Protein AF-A0AAW4EQB6-F1 (afdb_monomer_lite)

pLDDT: mean 88.32, std 11.68, range [41.69, 98.0]

Sequence (117 aa):
MASRPNPVQLFARVQADDLDGALQNGLMDYIAADADARLLPDHPELPQRLLQAQHDLRTAWAARERYRARAVRLARREAERDARRTPAPAPDVKPALPAAAAAILARAKARAAGKEQ

Secondary structure (DSSP, 8-state):
-PPPP-HHHHHHHHHTT-HHHHHHTTTTT----GGGGGT-TT-TTHHHHHHHHHHHHHHHHHHHHHHHHHHHHHHHHHHHHHHHHSPPPPP---PPPPHHHHHHHHHHHHHHHTT--

Foldseek 3Di:
DDDAQDLVVLQVCVVVVNVVVSVVSPLLVHDDDCCSLVPDVVCSCSSVSSVVSNVVVVVVVVVVVVVVVVVVVVVVVVVVVVVVVDPDDDPPPPPDDPVVVVVVVVVVVVVVVVVPD

Radius of gyration: 36.88 Å; chains: 1; bounding box: 55×24×112 Å

Structure (mmCIF, N/CA/C/O backbone):
data_AF-A0AAW4EQB6-F1
#
_entry.id   AF-A0AAW4EQB6-F1
#
loop_
_atom_site.group_PDB
_atom_site.id
_atom_site.type_symbol
_atom_site.label_atom_id
_atom_site.label_alt_id
_atom_site.label_comp_id
_atom_site.label_asym_id
_atom_site.label_entity_id
_atom_site.label_seq_id
_atom_site.pdbx_PDB_ins_code
_atom_site.Cartn_x
_atom_site.Cartn_y
_atom_site.Cartn_z
_atom_site.occupancy
_atom_site.B_iso_or_equiv
_atom_site.auth_seq_id
_atom_site.auth_comp_id
_atom_site.auth_asym_id
_atom_site.auth_atom_id
_atom_site.pdbx_PDB_model_num
ATOM 1 N N . MET A 1 1 ? 27.972 3.714 1.186 1.00 41.69 1 MET A N 1
ATOM 2 C CA . MET A 1 1 ? 27.197 4.523 0.223 1.00 41.69 1 MET A CA 1
ATOM 3 C C . MET A 1 1 ? 26.213 3.579 -0.439 1.00 41.69 1 MET A C 1
ATOM 5 O O . MET A 1 1 ? 26.669 2.603 -1.020 1.00 41.69 1 MET A O 1
ATOM 9 N N . ALA A 1 2 ? 24.906 3.757 -0.236 1.00 56.84 2 ALA A N 1
ATOM 10 C CA . ALA A 1 2 ? 23.920 2.880 -0.866 1.00 56.84 2 ALA A CA 1
ATOM 11 C C . ALA A 1 2 ? 23.999 3.081 -2.385 1.00 56.84 2 ALA A C 1
ATOM 13 O O . ALA A 1 2 ? 23.941 4.216 -2.859 1.00 56.84 2 ALA A O 1
ATOM 14 N N . SER A 1 3 ? 24.225 1.998 -3.126 1.00 77.88 3 SER A N 1
ATOM 15 C CA . SER A 1 3 ? 24.261 2.051 -4.586 1.00 77.88 3 SER A CA 1
ATOM 16 C C . SER A 1 3 ? 22.876 2.434 -5.106 1.00 77.88 3 SER A C 1
ATOM 18 O O . SER A 1 3 ? 21.872 1.962 -4.572 1.00 77.88 3 SER A O 1
ATOM 20 N N . ARG A 1 4 ? 22.813 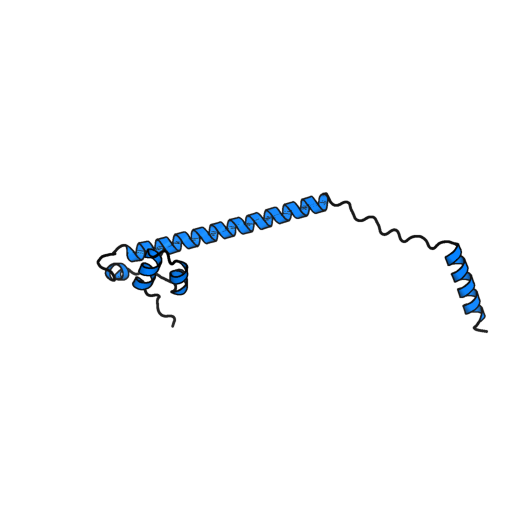3.291 -6.131 1.00 85.44 4 ARG A N 1
ATOM 21 C CA . ARG A 1 4 ? 21.547 3.667 -6.775 1.00 85.44 4 ARG A CA 1
ATOM 22 C C . ARG A 1 4 ? 20.848 2.394 -7.288 1.00 85.44 4 ARG A C 1
ATOM 24 O O . ARG A 1 4 ? 21.526 1.554 -7.886 1.00 85.44 4 ARG A O 1
ATOM 31 N N . PRO A 1 5 ? 19.529 2.238 -7.085 1.00 92.00 5 PRO A N 1
ATOM 32 C CA . PRO A 1 5 ? 18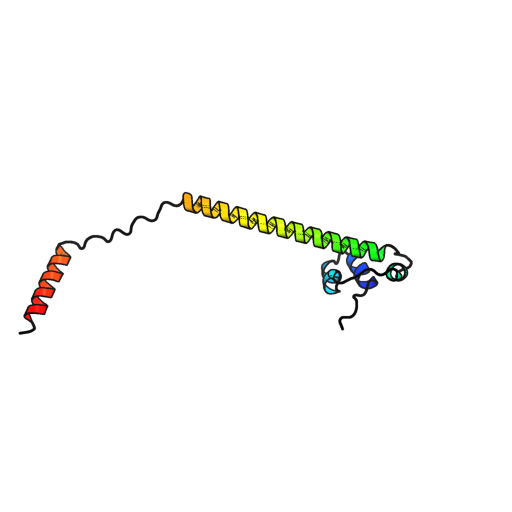.805 1.066 -7.567 1.00 92.00 5 PRO A CA 1
ATOM 33 C C . PRO A 1 5 ? 18.856 0.975 -9.100 1.00 92.00 5 PRO A C 1
ATOM 35 O O . PRO A 1 5 ? 18.819 1.995 -9.792 1.00 92.00 5 PRO A O 1
ATOM 38 N N . ASN A 1 6 ? 18.966 -0.246 -9.634 1.00 93.94 6 ASN A N 1
ATOM 39 C CA . ASN A 1 6 ? 19.120 -0.482 -11.071 1.00 93.94 6 ASN A CA 1
ATOM 40 C C . ASN A 1 6 ? 17.780 -0.258 -11.813 1.00 93.94 6 ASN A C 1
ATOM 42 O O . ASN A 1 6 ? 16.855 -1.054 -11.621 1.00 93.94 6 ASN A O 1
ATOM 46 N N . PRO A 1 7 ? 17.666 0.751 -12.702 1.00 94.44 7 PRO A N 1
ATOM 47 C CA . PRO A 1 7 ? 16.403 1.098 -13.360 1.00 94.44 7 PRO A CA 1
ATOM 48 C C . PRO A 1 7 ? 15.864 -0.024 -14.254 1.00 94.44 7 PRO A C 1
ATOM 50 O O . PRO A 1 7 ? 14.661 -0.271 -14.278 1.00 94.44 7 PRO A O 1
ATOM 53 N N . VAL A 1 8 ? 16.747 -0.741 -14.958 1.00 95.00 8 VAL A N 1
ATOM 54 C CA . VAL A 1 8 ? 16.362 -1.827 -15.875 1.00 95.00 8 VAL A CA 1
ATOM 55 C C . VAL A 1 8 ? 15.783 -3.006 -15.097 1.00 95.00 8 VAL A C 1
ATOM 57 O O . VAL A 1 8 ? 14.761 -3.571 -15.481 1.00 95.00 8 VAL A O 1
ATOM 60 N N . GLN A 1 9 ? 16.396 -3.343 -13.960 1.00 95.62 9 GLN A N 1
ATOM 61 C CA . GLN A 1 9 ? 15.907 -4.413 -13.094 1.00 95.62 9 GLN A CA 1
ATOM 62 C C . GLN A 1 9 ? 14.560 -4.056 -12.458 1.00 95.62 9 GLN A C 1
ATOM 64 O O . GLN A 1 9 ? 13.662 -4.896 -12.409 1.00 95.62 9 GLN A O 1
ATOM 69 N N . LEU A 1 10 ? 14.408 -2.816 -11.982 1.00 96.31 10 LEU A N 1
ATOM 70 C CA . LEU A 1 10 ? 13.137 -2.333 -11.446 1.00 96.31 10 LEU A CA 1
ATOM 71 C C . LEU A 1 10 ? 12.033 -2.393 -12.502 1.00 96.31 10 LEU A C 1
ATOM 73 O O . LEU A 1 10 ? 10.940 -2.874 -12.217 1.00 96.31 10 LEU A O 1
ATOM 77 N N . PHE A 1 11 ? 12.331 -1.950 -13.723 1.00 96.38 11 PHE A N 1
ATOM 78 C CA . PHE A 1 11 ? 11.372 -1.942 -14.820 1.00 96.38 11 PHE A CA 1
ATOM 79 C C . PHE A 1 11 ? 10.906 -3.348 -15.182 1.00 96.38 11 PHE A C 1
ATOM 81 O O . PHE A 1 11 ? 9.705 -3.578 -15.278 1.00 96.38 11 PHE A O 1
ATOM 88 N N . ALA A 1 12 ? 11.829 -4.308 -15.290 1.00 96.12 12 ALA A N 1
ATOM 89 C CA . ALA A 1 12 ? 11.485 -5.702 -15.558 1.00 96.12 12 ALA A CA 1
ATOM 90 C C . ALA A 1 12 ? 10.529 -6.284 -14.500 1.00 96.12 12 ALA A C 1
ATOM 92 O O . ALA A 1 12 ? 9.582 -6.985 -14.848 1.00 96.12 12 ALA A O 1
ATOM 93 N N . ARG A 1 13 ? 10.735 -5.957 -13.217 1.00 96.88 13 ARG A N 1
ATOM 94 C CA . ARG A 1 13 ? 9.853 -6.407 -12.128 1.00 96.88 13 ARG A CA 1
ATOM 95 C C . ARG A 1 13 ? 8.480 -5.744 -12.169 1.00 96.88 13 ARG A C 1
ATOM 97 O O . ARG A 1 13 ? 7.481 -6.438 -12.052 1.00 96.88 13 ARG A O 1
ATOM 104 N N . VAL A 1 14 ? 8.423 -4.430 -12.396 1.00 95.81 14 VAL A N 1
ATOM 105 C CA . VAL A 1 14 ? 7.151 -3.701 -12.547 1.00 95.81 14 VAL A CA 1
ATOM 106 C C . VAL A 1 14 ? 6.357 -4.225 -13.749 1.00 95.81 14 VAL A C 1
ATOM 108 O O . VAL A 1 14 ? 5.151 -4.411 -13.646 1.00 95.81 14 VAL A O 1
ATOM 111 N N . GLN A 1 15 ? 7.024 -4.528 -14.864 1.00 95.12 15 GLN A N 1
ATOM 112 C CA . GLN A 1 15 ? 6.388 -5.124 -16.044 1.00 95.12 15 GLN A CA 1
ATOM 113 C C . GLN A 1 15 ? 5.877 -6.549 -15.786 1.00 95.12 15 GLN A C 1
ATOM 115 O O . GLN A 1 15 ? 4.879 -6.954 -16.376 1.00 95.12 15 GLN A O 1
ATOM 120 N N . ALA A 1 16 ? 6.537 -7.298 -14.902 1.00 96.50 16 ALA A N 1
ATOM 121 C CA . ALA A 1 16 ? 6.109 -8.623 -14.462 1.00 96.50 16 ALA A CA 1
ATOM 122 C C . ALA A 1 16 ? 5.045 -8.593 -13.343 1.00 96.50 16 ALA A C 1
ATOM 124 O O . ALA A 1 16 ? 4.724 -9.648 -12.802 1.00 96.50 16 ALA A O 1
ATOM 125 N N . ASP A 1 17 ? 4.529 -7.411 -12.979 1.00 95.00 17 ASP A N 1
ATOM 126 C CA . ASP A 1 17 ? 3.614 -7.186 -11.845 1.00 95.00 17 ASP A CA 1
ATOM 127 C C . ASP A 1 17 ? 4.194 -7.608 -10.470 1.00 95.00 17 ASP A C 1
ATOM 129 O O . ASP A 1 17 ? 3.486 -7.757 -9.477 1.00 95.00 17 ASP A O 1
ATOM 133 N N . ASP A 1 18 ? 5.522 -7.752 -10.377 1.00 96.94 18 ASP A N 1
ATOM 134 C CA . ASP A 1 18 ? 6.261 -8.053 -9.144 1.00 96.94 18 ASP A CA 1
ATOM 135 C C . ASP A 1 18 ? 6.618 -6.754 -8.399 1.00 96.94 18 ASP A C 1
ATOM 137 O O . ASP A 1 18 ? 7.776 -6.319 -8.331 1.00 96.94 18 ASP A O 1
ATOM 141 N N . LEU A 1 19 ? 5.596 -6.094 -7.846 1.00 95.00 19 LEU A N 1
ATOM 142 C CA . LEU A 1 19 ? 5.779 -4.854 -7.084 1.00 95.00 19 LEU A CA 1
ATOM 143 C C . LEU A 1 19 ? 6.548 -5.078 -5.778 1.00 95.00 19 LEU A C 1
ATOM 145 O O . LEU A 1 19 ? 7.330 -4.213 -5.380 1.00 95.00 19 LEU A O 1
ATOM 149 N N . ASP A 1 20 ? 6.375 -6.229 -5.130 1.00 96.12 20 ASP A N 1
ATOM 150 C CA . ASP A 1 20 ? 7.080 -6.557 -3.889 1.00 96.12 20 ASP A CA 1
ATOM 151 C C . ASP A 1 20 ? 8.582 -6.717 -4.136 1.00 96.12 20 ASP A C 1
ATOM 153 O O . ASP A 1 20 ? 9.405 -6.135 -3.421 1.00 96.12 20 ASP A O 1
ATOM 157 N N . GLY A 1 21 ? 8.965 -7.431 -5.194 1.00 96.19 21 GLY A N 1
ATOM 158 C CA . GLY A 1 21 ? 10.353 -7.514 -5.614 1.00 96.19 21 GLY A CA 1
ATOM 159 C C . GLY A 1 21 ? 10.905 -6.160 -6.054 1.00 96.19 21 GLY A C 1
ATOM 160 O O . GLY A 1 21 ? 12.050 -5.836 -5.734 1.00 96.19 21 GLY A O 1
ATOM 161 N N . ALA A 1 22 ? 10.122 -5.328 -6.747 1.00 96.44 22 ALA A N 1
ATOM 162 C CA . ALA A 1 22 ? 10.555 -3.979 -7.112 1.00 96.44 22 ALA A CA 1
ATOM 163 C C . ALA A 1 22 ? 10.816 -3.110 -5.865 1.00 96.44 22 ALA A C 1
ATOM 165 O O . ALA A 1 22 ? 11.845 -2.435 -5.786 1.00 96.44 22 ALA A O 1
ATOM 166 N N . LEU A 1 23 ? 9.945 -3.178 -4.854 1.00 96.12 23 LEU A N 1
ATOM 167 C CA . LEU A 1 23 ? 10.128 -2.500 -3.567 1.00 96.12 23 LEU A CA 1
ATOM 168 C C . LEU A 1 23 ? 11.404 -2.962 -2.853 1.00 96.12 23 LEU A C 1
ATOM 170 O O . LEU A 1 23 ? 12.177 -2.119 -2.402 1.00 96.12 23 LEU A O 1
ATOM 174 N N . GLN A 1 24 ? 11.671 -4.272 -2.815 1.00 95.56 24 GLN A N 1
ATOM 175 C CA . GLN A 1 24 ? 12.906 -4.824 -2.238 1.00 95.56 24 GLN A CA 1
ATOM 176 C C . GLN A 1 24 ? 14.173 -4.334 -2.953 1.00 95.56 24 GLN A C 1
ATOM 178 O O . GLN A 1 24 ? 15.225 -4.216 -2.331 1.00 95.56 24 GLN A O 1
ATOM 183 N N . ASN A 1 25 ? 14.077 -4.028 -4.249 1.00 94.75 25 ASN A N 1
ATOM 184 C CA . ASN A 1 25 ? 15.184 -3.502 -5.050 1.00 94.75 25 ASN A CA 1
ATOM 185 C C . ASN A 1 25 ? 15.251 -1.963 -5.044 1.00 94.75 25 ASN A C 1
ATOM 187 O O . ASN A 1 25 ? 16.002 -1.386 -5.827 1.00 94.75 25 ASN A O 1
ATOM 191 N N . GLY A 1 26 ? 14.494 -1.293 -4.170 1.00 95.75 26 GLY A N 1
ATOM 192 C CA . GLY A 1 26 ? 14.576 0.154 -3.977 1.00 95.75 26 GLY A CA 1
ATOM 193 C C . GLY A 1 26 ? 13.702 0.974 -4.926 1.00 95.75 26 GLY A C 1
ATOM 194 O O . GLY A 1 26 ? 14.054 2.109 -5.239 1.00 95.75 26 GLY A O 1
ATOM 195 N N . LEU A 1 27 ? 12.554 0.450 -5.382 1.00 96.12 27 LEU A N 1
ATOM 196 C CA . LEU A 1 27 ? 11.626 1.197 -6.250 1.00 96.12 27 LEU A CA 1
ATOM 197 C C . LEU A 1 27 ? 11.246 2.574 -5.681 1.00 96.12 27 LEU A C 1
ATOM 199 O O . LEU A 1 27 ? 11.112 3.523 -6.449 1.00 96.12 27 LEU A O 1
ATOM 203 N N . MET A 1 28 ? 11.080 2.700 -4.359 1.00 96.38 28 MET A N 1
ATOM 204 C CA . MET A 1 28 ? 10.744 3.983 -3.720 1.00 96.38 28 MET A CA 1
ATOM 205 C C . MET A 1 28 ? 11.900 4.982 -3.684 1.00 96.38 28 MET A C 1
ATOM 207 O O . MET A 1 28 ? 11.642 6.184 -3.638 1.00 96.38 28 MET A O 1
ATOM 211 N N . ASP A 1 29 ? 13.137 4.490 -3.727 1.00 95.25 29 ASP A N 1
ATOM 212 C CA . ASP A 1 29 ? 14.361 5.296 -3.682 1.00 95.25 29 ASP A CA 1
ATOM 213 C C . ASP A 1 29 ? 14.881 5.630 -5.088 1.00 95.25 29 ASP A 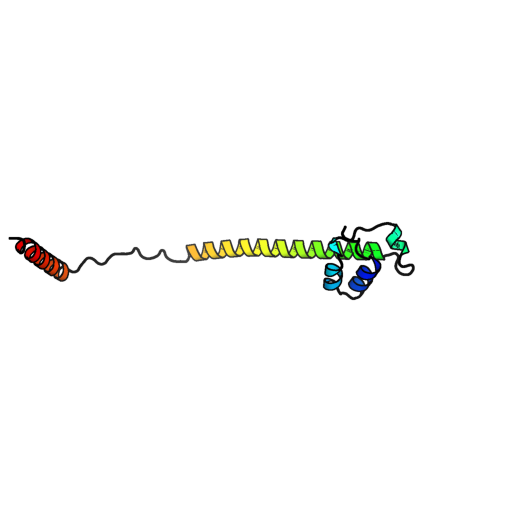C 1
ATOM 215 O O . ASP A 1 29 ? 15.846 6.381 -5.251 1.00 95.25 29 ASP A O 1
ATOM 219 N N . TYR A 1 30 ? 14.255 5.072 -6.128 1.00 94.88 30 TYR A N 1
ATOM 220 C CA . TYR A 1 30 ? 14.585 5.383 -7.508 1.00 94.88 30 TYR A CA 1
ATOM 221 C C . TYR A 1 30 ? 14.267 6.850 -7.824 1.00 94.88 30 TYR A C 1
ATOM 223 O O . TYR A 1 30 ? 13.133 7.312 -7.697 1.00 94.88 30 TYR A O 1
ATOM 231 N N . ILE A 1 31 ? 15.285 7.566 -8.294 1.00 93.62 31 ILE A N 1
ATOM 232 C CA . ILE A 1 31 ? 15.182 8.925 -8.824 1.00 93.62 31 ILE A CA 1
ATOM 233 C C . ILE A 1 31 ? 15.434 8.831 -10.323 1.00 93.62 31 ILE A C 1
ATOM 235 O O . ILE A 1 31 ? 16.454 8.269 -10.725 1.00 93.62 31 ILE A O 1
ATOM 239 N N . ALA A 1 32 ? 14.522 9.360 -11.136 1.00 92.19 32 ALA A N 1
ATOM 240 C CA . ALA A 1 32 ? 14.671 9.363 -12.586 1.00 92.19 32 ALA A CA 1
ATOM 241 C C . ALA A 1 32 ? 15.824 10.276 -13.025 1.00 92.19 32 ALA A C 1
ATOM 243 O O . ALA A 1 32 ? 15.980 11.384 -12.513 1.00 92.19 32 ALA A O 1
ATOM 244 N N . ALA A 1 33 ? 16.618 9.807 -13.985 1.00 91.00 33 ALA A N 1
ATOM 245 C CA . ALA A 1 33 ? 17.619 10.607 -14.679 1.00 91.00 33 ALA A CA 1
ATOM 246 C C . ALA A 1 33 ? 17.368 10.557 -16.190 1.00 91.00 33 ALA A C 1
ATOM 248 O O . ALA A 1 33 ? 16.982 9.516 -16.715 1.00 91.00 33 ALA A O 1
ATOM 249 N N . ASP A 1 34 ? 17.667 11.638 -16.914 1.00 87.19 34 ASP A N 1
ATOM 250 C CA . ASP A 1 34 ? 17.442 11.713 -18.370 1.00 87.19 34 ASP A CA 1
ATOM 251 C C . ASP A 1 34 ? 18.206 10.637 -19.158 1.00 87.19 34 ASP A C 1
ATOM 253 O O . ASP A 1 34 ? 17.797 10.220 -20.241 1.00 87.19 34 ASP A O 1
ATOM 257 N N . ALA A 1 35 ? 19.330 10.161 -18.614 1.00 89.38 35 ALA A N 1
ATOM 258 C CA . ALA A 1 35 ? 20.094 9.066 -19.201 1.00 89.38 35 ALA A CA 1
ATOM 259 C C . ALA A 1 35 ? 19.357 7.717 -19.141 1.00 89.38 35 ALA A C 1
ATOM 261 O O . ALA A 1 35 ? 19.650 6.843 -19.955 1.00 89.38 35 ALA A O 1
ATOM 262 N N . ASP A 1 36 ? 18.393 7.551 -18.231 1.00 90.06 36 ASP A N 1
ATOM 263 C CA . ASP A 1 36 ? 17.702 6.280 -18.016 1.00 90.06 36 ASP A CA 1
ATOM 264 C C . ASP A 1 36 ? 16.822 5.896 -19.214 1.00 90.06 36 ASP A C 1
ATOM 266 O O . ASP A 1 36 ? 16.721 4.718 -19.545 1.00 90.06 36 ASP A O 1
ATOM 270 N N . ALA A 1 37 ? 16.262 6.881 -19.927 1.00 89.19 37 ALA A N 1
ATOM 271 C CA . ALA A 1 37 ? 15.493 6.654 -21.155 1.00 89.19 37 ALA A CA 1
ATOM 272 C C . ALA A 1 37 ? 16.337 6.043 -22.291 1.00 89.19 37 ALA A C 1
ATOM 274 O O . ALA A 1 37 ? 15.793 5.495 -23.243 1.00 89.19 37 ALA A O 1
ATOM 275 N N . ARG A 1 38 ? 17.672 6.133 -22.199 1.00 91.25 38 ARG A N 1
ATOM 276 C CA . ARG A 1 38 ? 18.613 5.549 -23.168 1.00 91.25 38 ARG A CA 1
ATOM 277 C C . ARG A 1 38 ? 19.153 4.184 -22.741 1.00 91.25 38 ARG A C 1
ATOM 279 O O . ARG A 1 38 ? 19.877 3.568 -23.516 1.00 91.25 38 ARG A O 1
ATOM 286 N N . LEU A 1 39 ? 18.837 3.717 -21.530 1.00 90.81 39 LEU A N 1
ATOM 287 C CA . LEU A 1 39 ? 19.320 2.424 -21.031 1.00 90.81 39 LEU A CA 1
ATOM 288 C C . LEU A 1 39 ? 18.686 1.246 -21.767 1.00 90.81 39 LEU A C 1
ATOM 290 O O . LEU A 1 39 ? 19.328 0.209 -21.918 1.00 90.81 39 LEU A O 1
ATOM 294 N N . LEU A 1 40 ? 17.438 1.407 -22.209 1.00 90.88 40 LEU A N 1
ATOM 295 C CA . LEU A 1 40 ? 16.690 0.373 -22.905 1.00 90.88 40 LEU A CA 1
ATOM 296 C C . LEU A 1 40 ? 16.089 0.977 -24.186 1.00 90.88 40 LEU A C 1
ATOM 298 O O . LEU A 1 40 ? 15.069 1.659 -24.104 1.00 90.88 40 LEU A O 1
ATOM 302 N N . PRO A 1 41 ? 16.725 0.778 -25.359 1.00 88.06 41 PRO A N 1
ATOM 303 C CA . PRO A 1 41 ? 16.299 1.407 -26.614 1.00 88.06 41 PRO A CA 1
ATOM 304 C C . PRO A 1 41 ? 14.857 1.081 -27.014 1.00 88.06 41 PRO A C 1
ATOM 306 O O . PRO A 1 41 ? 14.165 1.941 -27.550 1.00 88.06 41 PRO A O 1
ATOM 309 N N . ASP A 1 42 ? 14.400 -0.133 -26.703 1.00 93.19 42 ASP A N 1
ATOM 310 C CA . ASP A 1 42 ? 13.040 -0.592 -27.006 1.00 93.19 42 ASP A CA 1
ATOM 311 C C . ASP A 1 42 ? 11.985 -0.029 -26.035 1.00 93.19 42 ASP A C 1
ATOM 313 O O . ASP A 1 42 ? 10.790 -0.143 -26.297 1.00 93.19 42 ASP A O 1
ATOM 317 N N . HIS A 1 43 ? 12.415 0.589 -24.925 1.00 91.81 43 HIS A N 1
ATOM 318 C CA . HIS A 1 43 ? 11.543 1.069 -23.849 1.00 91.81 43 HIS A CA 1
ATOM 319 C C . HIS A 1 43 ? 11.953 2.460 -23.330 1.00 91.81 43 HIS A C 1
ATOM 321 O O . HIS A 1 43 ? 12.387 2.601 -22.177 1.00 91.81 43 HIS A O 1
ATOM 327 N N . PRO A 1 44 ? 11.794 3.523 -24.138 1.00 92.12 44 PRO A N 1
ATOM 328 C CA . PRO A 1 44 ? 12.050 4.894 -23.692 1.00 92.12 44 PRO A CA 1
ATOM 329 C C . PRO A 1 44 ? 11.106 5.344 -22.561 1.00 92.12 44 PRO A C 1
ATOM 331 O O . PRO A 1 44 ? 11.409 6.293 -21.838 1.00 92.12 44 PRO A O 1
ATOM 334 N N . GLU A 1 45 ? 9.969 4.667 -22.373 1.00 93.81 45 GLU A N 1
ATOM 335 C CA . GLU A 1 45 ? 8.995 4.919 -21.310 1.00 93.81 45 GLU A CA 1
ATOM 336 C C . GLU A 1 45 ? 9.423 4.405 -19.927 1.00 93.81 45 GLU A C 1
ATOM 338 O O . GLU A 1 45 ? 8.726 4.669 -18.944 1.00 93.81 45 GLU A O 1
ATOM 343 N N . LEU A 1 46 ? 10.548 3.689 -19.831 1.00 94.50 46 LEU A N 1
ATOM 344 C CA . LEU A 1 46 ? 11.069 3.095 -18.597 1.00 94.50 46 LEU A CA 1
ATOM 345 C C . LEU A 1 46 ? 11.011 4.036 -17.378 1.00 94.50 46 LEU A C 1
ATOM 347 O O . LEU A 1 46 ? 10.369 3.668 -16.388 1.00 94.50 46 LEU A O 1
ATOM 351 N N . PRO A 1 47 ? 11.617 5.244 -17.403 1.00 94.94 47 PRO A N 1
ATOM 352 C CA . PRO A 1 47 ? 11.593 6.134 -16.242 1.00 94.94 47 PRO A CA 1
ATOM 353 C C . PRO A 1 47 ? 10.167 6.564 -15.880 1.00 94.94 47 PRO A C 1
ATOM 355 O O . PRO A 1 47 ? 9.811 6.588 -14.703 1.00 94.94 47 PRO A O 1
ATOM 358 N N . GLN A 1 48 ? 9.318 6.831 -16.878 1.00 95.19 48 GLN A N 1
ATOM 359 C CA . GLN A 1 48 ? 7.933 7.244 -16.652 1.00 95.19 48 GLN A CA 1
ATOM 360 C C . GLN A 1 48 ? 7.099 6.128 -16.014 1.00 95.19 48 GLN A C 1
ATOM 362 O O . GLN A 1 48 ? 6.298 6.386 -15.116 1.00 95.19 48 GLN A O 1
ATOM 367 N N . ARG A 1 49 ? 7.304 4.877 -16.436 1.00 95.50 49 ARG A N 1
ATOM 368 C CA . ARG A 1 49 ? 6.629 3.705 -15.864 1.00 95.50 49 ARG A CA 1
ATOM 369 C C . ARG A 1 49 ? 7.003 3.489 -14.401 1.00 95.50 49 ARG A C 1
ATOM 371 O O . ARG A 1 49 ? 6.120 3.241 -13.584 1.00 95.50 49 ARG A O 1
ATOM 378 N N . LEU A 1 50 ? 8.279 3.651 -14.054 1.00 96.31 50 LEU A N 1
ATOM 379 C CA . LEU A 1 50 ? 8.734 3.556 -12.665 1.00 96.31 50 LEU A CA 1
ATOM 380 C C . LEU A 1 50 ? 8.155 4.675 -11.790 1.00 96.31 50 LEU A C 1
ATOM 382 O O . LEU A 1 50 ? 7.697 4.409 -10.678 1.00 96.31 50 LEU A O 1
ATOM 386 N N . LEU A 1 51 ? 8.118 5.912 -12.294 1.00 96.81 51 LEU A N 1
ATOM 387 C CA . LEU A 1 51 ? 7.507 7.037 -11.581 1.00 96.81 51 LEU A CA 1
ATOM 388 C C . LEU A 1 51 ? 6.000 6.841 -11.371 1.00 96.81 51 LEU A C 1
ATOM 390 O O . LEU A 1 51 ? 5.492 7.134 -10.287 1.00 96.81 51 LEU A O 1
ATOM 394 N N . GLN A 1 52 ? 5.294 6.302 -12.368 1.00 97.00 52 GLN A N 1
ATOM 395 C CA . GLN A 1 52 ? 3.876 5.969 -12.236 1.00 97.00 52 GLN A CA 1
ATOM 396 C C . GLN A 1 52 ? 3.655 4.906 -11.153 1.00 97.00 52 GLN A C 1
ATOM 398 O O . GLN A 1 52 ? 2.828 5.106 -10.267 1.00 97.00 52 GLN A O 1
ATOM 403 N N . ALA A 1 53 ? 4.455 3.835 -11.146 1.00 96.75 53 ALA A N 1
ATOM 404 C CA . ALA A 1 53 ? 4.374 2.804 -10.112 1.00 96.75 53 ALA A CA 1
ATOM 405 C C . ALA A 1 53 ? 4.617 3.377 -8.700 1.00 96.75 53 ALA A C 1
ATOM 407 O O . ALA A 1 53 ? 3.897 3.040 -7.757 1.00 96.75 53 ALA A O 1
ATOM 408 N N . GLN A 1 54 ? 5.580 4.298 -8.542 1.00 97.62 54 GLN A N 1
ATOM 409 C CA . GLN A 1 54 ? 5.769 5.010 -7.271 1.00 97.62 54 GLN A CA 1
ATOM 410 C C . GLN A 1 54 ? 4.538 5.831 -6.875 1.00 97.62 54 GLN A C 1
ATOM 412 O O . GLN A 1 54 ? 4.146 5.836 -5.705 1.00 97.62 54 GLN A O 1
ATOM 417 N N . HIS A 1 55 ? 3.936 6.545 -7.827 1.00 97.69 55 HIS A N 1
ATOM 418 C CA . HIS A 1 55 ? 2.750 7.357 -7.578 1.00 97.69 55 HIS A CA 1
ATOM 419 C C . HIS A 1 55 ? 1.556 6.504 -7.130 1.00 97.69 55 HIS A C 1
ATOM 421 O O . HIS A 1 55 ? 0.904 6.830 -6.132 1.00 97.69 55 HIS A O 1
ATOM 427 N N . ASP A 1 56 ? 1.307 5.392 -7.815 1.00 97.12 56 ASP A N 1
ATOM 428 C CA . ASP A 1 56 ? 0.197 4.488 -7.520 1.00 97.12 56 ASP A CA 1
ATOM 429 C C . ASP A 1 56 ? 0.350 3.865 -6.127 1.00 97.12 56 ASP A C 1
ATOM 431 O O . ASP A 1 56 ? -0.600 3.848 -5.338 1.00 97.12 56 ASP A O 1
ATOM 435 N N . LEU A 1 57 ? 1.571 3.454 -5.764 1.00 97.06 57 LEU A N 1
ATOM 436 C CA . LEU A 1 57 ? 1.878 2.925 -4.434 1.00 97.06 57 LEU A CA 1
ATOM 437 C C . LEU A 1 57 ? 1.665 3.968 -3.331 1.00 97.06 57 LEU A C 1
ATOM 439 O O . LEU A 1 57 ? 0.990 3.684 -2.336 1.00 97.06 57 LEU A O 1
ATOM 443 N N . ARG A 1 58 ? 2.154 5.201 -3.517 1.00 97.44 58 ARG A N 1
ATOM 444 C CA . ARG A 1 58 ? 1.922 6.300 -2.561 1.00 97.44 58 ARG A CA 1
ATOM 445 C C . ARG A 1 58 ? 0.429 6.592 -2.399 1.00 97.44 58 ARG A C 1
ATOM 447 O O . ARG A 1 58 ? -0.048 6.764 -1.274 1.00 97.44 58 ARG A O 1
ATOM 454 N N . THR A 1 59 ? -0.321 6.591 -3.497 1.00 97.94 59 THR A N 1
ATOM 455 C CA . THR A 1 59 ? -1.776 6.789 -3.491 1.00 97.94 59 THR A CA 1
ATOM 456 C C . THR A 1 59 ? -2.492 5.669 -2.737 1.00 97.94 59 THR A C 1
ATOM 458 O O . THR A 1 59 ? -3.352 5.940 -1.890 1.00 97.94 59 THR A O 1
ATOM 461 N N . ALA A 1 60 ? -2.106 4.415 -2.971 1.00 97.38 60 ALA A N 1
ATOM 462 C CA . ALA A 1 60 ? -2.655 3.262 -2.269 1.00 97.38 60 ALA A CA 1
ATOM 463 C C . ALA A 1 60 ? -2.378 3.330 -0.759 1.00 97.38 60 ALA A C 1
ATOM 465 O O . ALA A 1 60 ? -3.280 3.089 0.049 1.00 97.38 60 ALA A O 1
ATOM 466 N N . TRP A 1 61 ? -1.166 3.712 -0.350 1.00 97.25 61 TRP A N 1
ATOM 467 C CA . TRP A 1 61 ? -0.830 3.890 1.065 1.00 97.25 61 TRP A CA 1
ATOM 468 C C . TRP A 1 61 ? -1.626 5.021 1.711 1.00 97.25 61 TRP A C 1
ATOM 470 O O . TRP A 1 61 ? -2.205 4.823 2.779 1.00 97.25 61 TRP A O 1
ATOM 480 N N . ALA A 1 62 ? -1.756 6.167 1.042 1.00 98.00 62 ALA A N 1
ATOM 481 C CA . ALA A 1 62 ? -2.583 7.268 1.528 1.00 98.00 62 ALA A CA 1
ATOM 482 C C . ALA A 1 62 ? -4.065 6.864 1.661 1.00 98.00 62 ALA A C 1
ATOM 484 O O . ALA A 1 62 ? -4.750 7.253 2.610 1.00 98.00 62 ALA A O 1
ATOM 485 N N . ALA A 1 63 ? -4.590 6.054 0.736 1.00 97.69 63 ALA A N 1
ATOM 486 C CA . ALA A 1 63 ? -5.935 5.494 0.843 1.00 97.69 63 ALA A CA 1
ATOM 487 C C . ALA A 1 63 ? -6.080 4.559 2.055 1.00 97.69 63 ALA A C 1
ATOM 489 O O . ALA A 1 63 ? -7.036 4.704 2.825 1.00 97.69 63 ALA A O 1
ATOM 490 N N . ARG A 1 64 ? -5.113 3.656 2.269 1.00 97.00 64 ARG A N 1
ATOM 491 C CA . ARG A 1 64 ? -5.076 2.761 3.437 1.00 97.00 64 ARG A CA 1
ATOM 492 C C . ARG A 1 64 ? -5.031 3.545 4.746 1.00 97.00 64 ARG A C 1
ATOM 494 O O . ARG A 1 64 ? -5.765 3.215 5.676 1.00 97.00 64 ARG A O 1
ATOM 501 N N . GLU A 1 65 ? -4.242 4.611 4.809 1.00 97.81 65 GLU A N 1
ATOM 502 C CA . GLU A 1 65 ? -4.136 5.432 6.013 1.00 97.81 65 GLU A CA 1
ATOM 503 C C . GLU A 1 65 ? -5.446 6.170 6.323 1.00 97.81 65 GLU A C 1
ATOM 505 O O . GLU A 1 65 ? -5.940 6.136 7.451 1.00 97.81 65 GLU A O 1
ATOM 510 N N . ARG A 1 66 ? -6.111 6.736 5.305 1.00 96.88 66 ARG A N 1
ATOM 511 C CA . ARG A 1 66 ? -7.451 7.334 5.464 1.00 96.88 66 ARG A CA 1
ATOM 512 C C . ARG A 1 66 ? -8.474 6.328 5.990 1.00 96.88 66 ARG A C 1
ATOM 514 O O . ARG A 1 66 ? -9.292 6.677 6.848 1.00 96.88 66 ARG A O 1
ATOM 521 N N . TYR A 1 67 ? -8.435 5.096 5.484 1.00 97.06 67 TYR A N 1
ATOM 522 C CA . TYR A 1 67 ? -9.299 4.017 5.953 1.00 97.06 67 TYR A CA 1
ATOM 523 C C . TYR A 1 67 ? -9.045 3.695 7.432 1.00 97.06 67 TYR A C 1
ATOM 525 O O . TYR A 1 67 ? -9.989 3.694 8.224 1.00 97.06 67 TYR A O 1
ATOM 533 N N . ARG A 1 68 ? -7.779 3.520 7.833 1.00 97.06 68 ARG A N 1
ATOM 534 C CA . ARG A 1 68 ? -7.394 3.278 9.235 1.00 97.06 68 ARG A CA 1
ATOM 535 C C . ARG A 1 68 ? -7.845 4.409 10.155 1.00 97.06 68 ARG A C 1
ATOM 537 O O . ARG A 1 68 ? -8.494 4.157 11.169 1.00 97.06 68 ARG A O 1
ATOM 544 N N . ALA A 1 69 ? -7.605 5.659 9.765 1.00 97.12 69 ALA A N 1
ATOM 545 C CA . ALA A 1 69 ? -8.045 6.821 10.530 1.00 97.12 69 ALA A CA 1
ATOM 546 C C . ALA A 1 69 ? -9.575 6.860 10.697 1.00 97.12 69 ALA A C 1
ATOM 548 O O . ALA A 1 69 ? -10.084 7.213 11.763 1.00 97.12 69 ALA A O 1
ATOM 549 N N . ARG A 1 70 ? -10.333 6.485 9.656 1.00 97.00 70 ARG A N 1
ATOM 550 C CA . ARG A 1 70 ? -11.796 6.361 9.738 1.00 97.00 70 ARG A CA 1
ATOM 551 C C . ARG A 1 70 ? -12.215 5.248 10.696 1.00 97.00 70 ARG A C 1
ATOM 553 O O . ARG A 1 70 ? -13.105 5.492 11.507 1.00 97.00 70 ARG A O 1
ATOM 560 N N . ALA A 1 71 ? -11.578 4.081 10.631 1.00 97.31 71 ALA A N 1
ATOM 561 C CA . ALA A 1 71 ? -11.870 2.954 11.513 1.00 97.31 71 ALA A CA 1
ATOM 562 C C . ALA A 1 71 ? -11.677 3.329 12.992 1.00 97.31 71 ALA A C 1
ATOM 564 O O . ALA A 1 71 ? -12.577 3.108 13.797 1.00 97.31 71 ALA A O 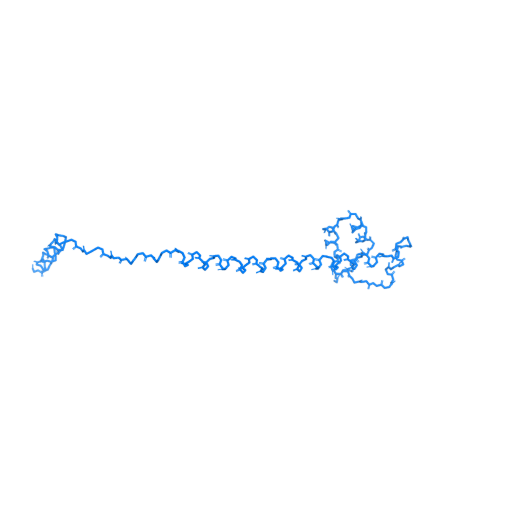1
ATOM 565 N N . VAL A 1 72 ? -10.581 4.020 13.332 1.00 97.44 72 VAL A N 1
ATOM 566 C CA . VAL A 1 72 ? -10.335 4.523 14.697 1.00 97.44 72 VAL A CA 1
ATOM 567 C C . VAL A 1 72 ? -11.452 5.461 15.165 1.00 97.44 72 VAL A C 1
ATOM 569 O O . VAL A 1 72 ? -11.928 5.350 16.294 1.00 97.44 72 VAL A O 1
ATOM 572 N N . ARG A 1 73 ? -11.908 6.385 14.309 1.00 96.81 73 ARG A N 1
ATOM 573 C CA . ARG A 1 73 ? -13.009 7.300 14.663 1.00 96.81 73 ARG A CA 1
ATOM 574 C C . ARG A 1 73 ? -14.326 6.564 14.897 1.00 96.81 73 ARG A C 1
ATOM 576 O O . ARG A 1 73 ? -15.076 6.953 15.788 1.00 96.81 73 ARG A O 1
ATOM 583 N N . LEU A 1 74 ? -14.620 5.543 14.097 1.00 97.38 74 LEU A N 1
ATOM 584 C CA . LEU A 1 74 ? -15.835 4.745 14.253 1.00 97.38 74 LEU A CA 1
ATOM 585 C C . LEU A 1 74 ? -15.792 3.912 15.534 1.00 97.38 74 LEU A C 1
ATOM 587 O O . LEU A 1 74 ? -16.737 3.996 16.310 1.00 97.38 74 LEU A O 1
ATOM 591 N N . ALA A 1 75 ? -14.674 3.238 15.809 1.00 96.38 75 ALA A N 1
ATOM 592 C CA . ALA A 1 75 ? -14.483 2.469 17.037 1.00 96.38 75 ALA A CA 1
ATOM 593 C C . ALA A 1 75 ? -14.661 3.337 18.295 1.00 96.38 75 ALA A C 1
ATOM 595 O O . ALA A 1 75 ? -15.311 2.929 19.252 1.00 96.38 75 ALA A O 1
ATOM 596 N N . ARG A 1 76 ? -14.163 4.584 18.280 1.00 95.06 76 ARG A N 1
ATOM 597 C CA . ARG A 1 76 ? -14.390 5.539 19.381 1.00 95.06 76 ARG A CA 1
ATOM 598 C C . ARG A 1 76 ? -15.871 5.861 19.586 1.00 95.06 76 ARG A C 1
ATOM 600 O O . ARG A 1 76 ? -16.335 5.895 20.719 1.00 95.06 76 ARG A O 1
ATOM 607 N N . ARG A 1 77 ? -16.610 6.101 18.499 1.00 95.69 77 ARG A N 1
ATOM 608 C CA . ARG A 1 77 ? -18.052 6.396 18.565 1.00 95.69 77 ARG A CA 1
ATOM 609 C C . ARG A 1 77 ? -18.858 5.196 19.046 1.00 95.69 77 ARG A C 1
ATOM 611 O O . ARG A 1 77 ? -19.834 5.377 19.763 1.00 95.69 77 ARG A O 1
ATOM 618 N N . GLU A 1 78 ? -18.479 3.996 18.628 1.00 95.00 78 GLU A N 1
ATOM 619 C CA . GLU A 1 78 ? -19.097 2.752 19.081 1.00 95.00 78 GLU A CA 1
ATOM 620 C C . GLU A 1 78 ? -18.870 2.547 20.580 1.00 95.00 78 GLU A C 1
ATOM 622 O O . GLU A 1 78 ? -19.844 2.447 21.319 1.00 95.00 78 GLU A O 1
ATOM 627 N N . ALA A 1 79 ? -17.623 2.662 21.048 1.00 92.44 79 ALA A N 1
ATOM 628 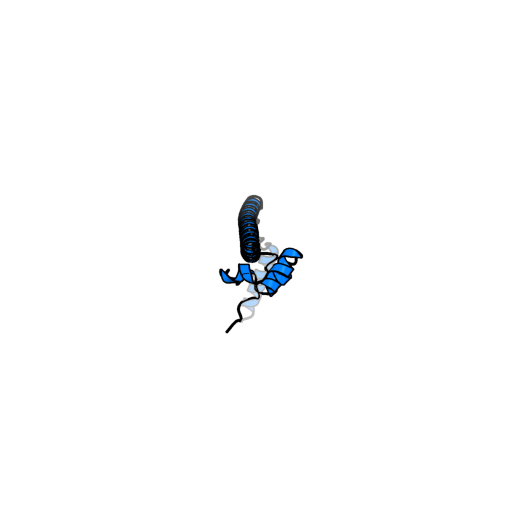C CA . ALA A 1 79 ? -17.293 2.575 22.470 1.00 92.44 79 ALA A CA 1
ATOM 629 C C . ALA A 1 79 ? -18.045 3.615 23.322 1.00 92.44 79 ALA A C 1
ATOM 631 O O . ALA A 1 79 ? -18.546 3.293 24.396 1.00 92.44 79 ALA A O 1
ATOM 632 N N . GLU A 1 80 ? -18.176 4.858 22.844 1.00 92.88 80 GLU A N 1
ATOM 633 C CA . GLU A 1 80 ? -18.959 5.888 23.538 1.00 92.88 80 GLU A CA 1
ATOM 634 C C . GLU A 1 80 ? -20.448 5.519 23.619 1.00 92.88 80 GLU A C 1
ATOM 6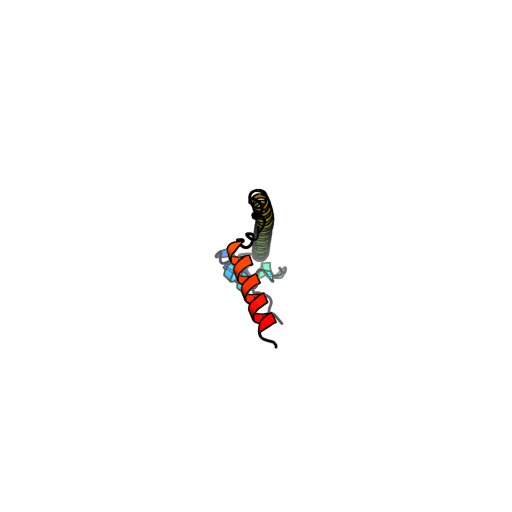36 O O . GLU A 1 80 ? -21.088 5.693 24.658 1.00 92.88 80 GLU A O 1
ATOM 641 N N . ARG A 1 81 ? -21.021 4.999 22.529 1.00 93.31 81 ARG A N 1
ATOM 642 C CA . ARG A 1 81 ? -22.421 4.558 22.507 1.00 93.31 81 ARG A CA 1
ATOM 643 C C . ARG A 1 81 ? -22.649 3.375 23.437 1.00 93.31 81 ARG A C 1
ATOM 645 O O . ARG A 1 81 ? -23.660 3.362 24.133 1.00 93.31 81 ARG A O 1
ATOM 652 N N . ASP A 1 82 ? -21.732 2.422 23.463 1.00 90.69 82 ASP A N 1
ATOM 653 C CA . ASP A 1 82 ? -21.819 1.258 24.339 1.00 90.69 82 ASP A CA 1
ATOM 654 C C . ASP A 1 82 ? -21.659 1.652 25.809 1.00 90.69 82 ASP A C 1
ATOM 656 O O . ASP A 1 82 ? -22.431 1.187 26.645 1.00 90.69 82 ASP A O 1
ATOM 660 N N . ALA A 1 83 ? -20.773 2.601 26.128 1.00 87.94 83 ALA A N 1
ATOM 661 C CA . ALA A 1 83 ? -20.668 3.166 27.473 1.00 87.94 83 ALA A CA 1
ATOM 662 C C . ALA A 1 83 ? -21.968 3.861 27.915 1.00 87.94 83 ALA A C 1
ATOM 664 O O . ALA A 1 83 ? -22.397 3.689 29.050 1.00 87.94 83 ALA A O 1
ATOM 665 N N . ARG A 1 84 ? -22.638 4.599 27.016 1.00 86.12 84 ARG A N 1
ATOM 666 C CA . ARG A 1 84 ? -23.955 5.209 27.297 1.00 86.12 84 ARG A CA 1
ATOM 667 C C . ARG A 1 84 ? -25.074 4.176 27.459 1.00 86.12 84 ARG A C 1
ATOM 669 O O . ARG A 1 84 ? -26.049 4.449 28.150 1.00 86.12 84 ARG A O 1
ATOM 676 N N . ARG A 1 85 ? -24.980 3.033 26.774 1.00 86.56 85 ARG A N 1
ATOM 677 C CA . ARG A 1 85 ? -25.968 1.942 26.839 1.00 86.56 85 ARG A CA 1
ATOM 678 C C . ARG A 1 85 ? -25.767 1.034 28.042 1.00 86.56 85 ARG A C 1
ATOM 680 O O . ARG A 1 85 ? -26.732 0.425 28.491 1.00 86.56 85 ARG A O 1
ATOM 687 N N . THR A 1 86 ? -24.538 0.925 28.535 1.00 76.50 86 THR A N 1
ATOM 688 C CA . THR A 1 86 ? -24.219 0.109 29.702 1.00 76.50 86 THR A CA 1
ATOM 689 C C . THR A 1 86 ? -24.796 0.802 30.937 1.00 76.50 86 THR A C 1
ATOM 691 O O . THR A 1 86 ? -24.414 1.939 31.222 1.00 76.50 86 THR A O 1
ATOM 694 N N . PRO A 1 87 ? -25.731 0.168 31.666 1.00 68.75 87 PRO A N 1
ATOM 695 C CA . PRO A 1 87 ? -26.227 0.713 32.921 1.00 68.75 87 PRO A CA 1
ATOM 696 C C . PRO A 1 87 ? -25.056 0.947 33.877 1.00 68.75 87 PRO A C 1
ATOM 698 O O . PRO A 1 87 ? -24.126 0.139 33.920 1.00 68.75 87 PRO A O 1
ATOM 701 N N . ALA A 1 88 ? -25.101 2.040 34.644 1.00 68.44 88 ALA A N 1
ATOM 702 C CA . ALA A 1 88 ? -24.094 2.292 35.668 1.00 68.44 88 ALA A CA 1
ATOM 703 C C . ALA A 1 88 ? -23.982 1.060 36.588 1.00 68.44 88 ALA A C 1
ATOM 705 O O . ALA A 1 88 ? -25.022 0.494 36.950 1.00 68.44 88 ALA A O 1
ATOM 706 N N . PRO A 1 89 ? -22.760 0.632 36.964 1.00 69.31 89 PRO A N 1
ATOM 707 C CA . PRO A 1 89 ? -22.594 -0.445 37.927 1.00 69.31 89 PRO A CA 1
ATOM 708 C C . PRO A 1 89 ? -23.409 -0.106 39.174 1.00 69.31 89 PRO A C 1
ATOM 710 O O . PRO A 1 89 ? -23.349 1.030 39.655 1.00 69.31 89 PRO A O 1
ATOM 713 N N . ALA A 1 90 ? -24.200 -1.064 39.664 1.00 75.81 90 ALA A N 1
ATOM 714 C CA . ALA A 1 90 ? -24.967 -0.855 40.883 1.00 75.81 90 ALA A CA 1
ATOM 715 C C . ALA A 1 90 ? -24.007 -0.410 42.000 1.00 75.81 90 ALA A C 1
ATOM 717 O O . ALA A 1 90 ? -22.908 -0.968 42.101 1.00 75.81 90 ALA A O 1
ATOM 718 N N . PRO A 1 91 ? -24.376 0.604 42.804 1.00 74.75 91 PRO A N 1
ATOM 719 C CA . PRO A 1 91 ? -23.537 1.038 43.907 1.00 74.75 91 PRO A CA 1
ATOM 720 C C . PRO A 1 91 ? -23.232 -0.163 44.800 1.00 74.75 91 PRO A C 1
ATOM 722 O O . PRO A 1 91 ? -24.116 -0.977 45.074 1.00 74.75 91 PRO A O 1
ATOM 725 N N . ASP A 1 92 ? -21.976 -0.273 45.228 1.00 71.75 92 ASP A N 1
ATOM 726 C CA . ASP A 1 92 ? -21.503 -1.356 46.085 1.00 71.75 92 ASP A CA 1
ATOM 727 C C . ASP A 1 92 ? -22.090 -1.167 47.492 1.00 71.75 92 ASP A C 1
ATOM 729 O O . ASP A 1 92 ? -21.499 -0.550 48.385 1.00 71.75 92 ASP A O 1
ATOM 733 N N . VAL A 1 93 ? -23.341 -1.598 47.663 1.00 75.81 93 VAL A N 1
ATOM 734 C CA . VAL A 1 93 ? -24.026 -1.565 48.950 1.00 75.81 93 VAL A CA 1
ATOM 735 C C . VAL A 1 93 ? -23.432 -2.685 49.786 1.00 75.81 93 VAL A C 1
ATOM 737 O O . VAL A 1 93 ? -23.850 -3.837 49.685 1.00 75.81 93 VAL A O 1
ATOM 740 N N . LYS A 1 94 ? -22.447 -2.348 50.628 1.00 73.94 94 LYS A N 1
ATOM 741 C CA . LYS A 1 94 ? -21.943 -3.277 51.642 1.00 73.94 94 LYS A CA 1
ATOM 742 C C . LYS A 1 94 ? -23.132 -3.725 52.495 1.00 73.94 94 LYS A C 1
ATOM 744 O O . LYS A 1 94 ? -23.730 -2.874 53.162 1.00 73.94 94 LYS A O 1
ATOM 749 N N . PRO A 1 95 ? -23.502 -5.018 52.481 1.00 72.38 95 PRO A N 1
ATOM 750 C CA . PRO A 1 95 ? -24.609 -5.487 53.290 1.00 72.38 95 PRO A CA 1
ATOM 751 C C . PRO A 1 95 ? -24.284 -5.192 54.754 1.00 72.38 95 PRO A C 1
ATOM 753 O O . PRO A 1 95 ? -23.193 -5.507 55.238 1.00 72.38 95 PRO A O 1
ATOM 756 N N . ALA A 1 96 ? -25.214 -4.529 55.443 1.00 76.62 96 ALA A N 1
ATOM 757 C CA . ALA A 1 96 ? -25.061 -4.240 56.859 1.00 76.62 96 ALA A CA 1
ATOM 758 C C . ALA A 1 96 ? -24.844 -5.556 57.615 1.00 76.62 96 ALA A C 1
ATOM 760 O O . ALA A 1 96 ? -25.533 -6.548 57.360 1.00 76.62 96 ALA A O 1
ATOM 761 N N . LEU A 1 97 ? -23.871 -5.568 58.532 1.00 76.19 97 LEU A N 1
ATOM 762 C CA . LEU A 1 97 ? -23.564 -6.751 59.326 1.00 76.19 97 LEU A CA 1
ATOM 763 C C . LEU A 1 97 ? -24.842 -7.195 60.064 1.00 76.19 97 LEU A C 1
ATOM 765 O O . LEU A 1 97 ? -25.413 -6.390 60.806 1.00 76.19 97 LEU A O 1
ATOM 769 N N . PRO A 1 98 ? -25.305 -8.446 59.891 1.00 83.81 98 PRO A N 1
ATOM 770 C CA . PRO A 1 98 ? -26.507 -8.910 60.563 1.00 83.81 98 PRO A CA 1
ATOM 771 C C . PRO A 1 98 ? -26.350 -8.784 62.083 1.00 83.81 98 PRO A C 1
ATOM 773 O O . PRO A 1 98 ? -25.298 -9.107 62.640 1.00 83.81 98 PRO A O 1
ATOM 776 N N . ALA A 1 99 ? -27.408 -8.335 62.764 1.00 77.56 99 ALA A N 1
ATOM 777 C CA . ALA A 1 99 ? -27.377 -7.989 64.190 1.00 77.56 99 ALA A CA 1
ATOM 778 C C . ALA A 1 99 ? -26.845 -9.125 65.086 1.00 77.56 99 ALA A C 1
ATOM 780 O O . ALA A 1 99 ? -26.146 -8.874 66.069 1.00 77.56 99 ALA A O 1
ATOM 781 N N . ALA A 1 100 ? -27.105 -10.382 64.712 1.00 77.94 100 ALA A N 1
ATOM 782 C CA . ALA A 1 100 ? -26.583 -11.556 65.407 1.00 77.94 100 ALA A CA 1
ATOM 783 C C . ALA A 1 100 ? -25.044 -11.632 65.375 1.00 77.94 100 ALA A C 1
ATOM 785 O O . ALA A 1 100 ? -24.418 -11.909 66.397 1.00 77.94 100 ALA A O 1
ATOM 786 N N . ALA A 1 101 ? -24.419 -11.326 64.234 1.00 82.62 101 ALA A N 1
ATOM 787 C CA . ALA A 1 101 ? -22.964 -11.304 64.106 1.00 82.62 101 ALA A CA 1
ATOM 788 C C . ALA A 1 101 ? -22.347 -10.125 64.879 1.00 82.62 101 ALA A C 1
ATOM 790 O O . ALA A 1 101 ? -21.326 -10.293 65.547 1.00 82.62 101 ALA A O 1
ATOM 791 N N . ALA A 1 102 ? -23.007 -8.961 64.881 1.00 84.12 102 ALA A N 1
ATOM 792 C CA . ALA A 1 102 ? -22.595 -7.815 65.695 1.00 84.12 102 ALA A CA 1
ATOM 793 C C . ALA A 1 102 ? -22.624 -8.139 67.201 1.00 84.12 102 ALA A C 1
ATOM 795 O O . ALA A 1 102 ? -21.689 -7.807 67.931 1.00 84.12 102 ALA A O 1
ATOM 796 N N . ALA A 1 103 ? -23.656 -8.854 67.661 1.00 81.94 103 ALA A N 1
ATOM 797 C CA . ALA A 1 103 ? -23.773 -9.286 69.051 1.00 81.94 103 ALA A CA 1
ATOM 798 C C . ALA A 1 103 ? -22.675 -10.288 69.454 1.00 81.94 103 ALA A C 1
ATOM 800 O O . ALA A 1 103 ? -22.156 -10.219 70.571 1.00 81.94 103 ALA A O 1
ATOM 801 N N . ILE A 1 104 ? -22.283 -11.197 68.553 1.00 84.56 104 ILE A N 1
ATOM 802 C CA . ILE A 1 104 ? -21.181 -12.142 68.795 1.00 84.56 104 ILE A CA 1
ATOM 803 C C . ILE A 1 104 ? -19.847 -11.395 68.908 1.00 84.56 104 ILE A C 1
ATOM 805 O O . ILE A 1 104 ? -19.096 -11.639 69.854 1.00 84.56 104 ILE A O 1
ATOM 809 N N . LEU A 1 105 ? -19.576 -10.439 68.015 1.00 84.06 105 LEU A N 1
ATOM 810 C CA . LEU A 1 105 ? -18.366 -9.614 68.078 1.00 84.06 105 LEU A CA 1
ATOM 811 C C . LEU A 1 105 ? -18.320 -8.742 69.340 1.00 84.06 105 LEU A C 1
ATOM 813 O O . LEU A 1 105 ? -17.270 -8.646 69.972 1.00 84.06 105 LEU A O 1
ATOM 817 N N . ALA A 1 106 ? -19.448 -8.163 69.762 1.00 85.69 106 ALA A N 1
ATOM 818 C CA . ALA A 1 106 ? -19.530 -7.387 71.000 1.00 85.69 106 ALA A CA 1
ATOM 819 C C . ALA A 1 106 ? -19.209 -8.245 72.237 1.00 85.69 106 ALA A C 1
ATOM 821 O O . ALA A 1 106 ? -18.440 -7.828 73.105 1.00 85.69 106 ALA A O 1
ATOM 822 N N . ARG A 1 107 ? -19.729 -9.479 72.290 1.00 77.62 107 ARG A N 1
ATOM 823 C CA . ARG A 1 107 ? -19.418 -10.443 73.361 1.00 77.62 107 ARG A CA 1
ATOM 824 C C . ARG A 1 107 ? -17.958 -10.894 73.325 1.00 77.62 107 ARG A C 1
ATOM 826 O O . ARG A 1 107 ? -17.335 -11.007 74.378 1.00 77.62 107 ARG A O 1
ATOM 833 N N . ALA A 1 108 ? -17.402 -11.130 72.138 1.00 85.94 108 ALA A N 1
ATOM 834 C CA . ALA A 1 108 ? -15.996 -11.489 71.973 1.00 85.94 108 ALA A CA 1
ATOM 835 C C . ALA A 1 108 ? -15.064 -10.350 72.421 1.00 85.94 108 ALA A C 1
ATOM 837 O O . ALA A 1 108 ? -14.116 -10.598 73.162 1.00 85.94 108 ALA A O 1
ATOM 838 N N . LYS A 1 109 ? -15.383 -9.097 72.064 1.00 83.75 109 LYS A N 1
ATOM 839 C CA . LYS A 1 109 ? -14.646 -7.905 72.507 1.00 83.75 109 LYS A CA 1
ATOM 840 C C . LYS A 1 109 ? -14.699 -7.728 74.027 1.00 83.75 109 LYS A C 1
ATOM 842 O O . LYS A 1 109 ? -13.666 -7.475 74.636 1.00 83.75 109 LYS A O 1
ATOM 847 N N . ALA A 1 110 ? -15.864 -7.923 74.649 1.00 81.94 110 ALA A N 1
ATOM 848 C CA . ALA A 1 110 ? -16.004 -7.867 76.106 1.00 81.94 110 ALA A CA 1
ATOM 849 C C . ALA A 1 110 ? -15.184 -8.960 76.819 1.00 81.94 110 ALA A C 1
ATOM 851 O O . ALA A 1 110 ? -14.558 -8.695 77.841 1.00 81.94 110 ALA A O 1
ATOM 852 N N . ARG A 1 111 ? -15.125 -10.177 76.256 1.00 76.31 111 ARG A N 1
ATOM 853 C CA . ARG A 1 111 ? -14.279 -11.264 76.782 1.00 76.31 111 ARG A CA 1
ATOM 854 C C . ARG A 1 111 ? -12.782 -11.016 76.602 1.00 76.31 111 ARG A C 1
ATOM 856 O O . ARG A 1 111 ? -12.010 -11.472 77.434 1.00 76.31 111 ARG A O 1
ATOM 863 N N . ALA A 1 112 ? -12.377 -10.341 75.528 1.00 79.25 112 ALA A N 1
ATOM 864 C CA . ALA A 1 112 ? -10.980 -9.981 75.295 1.00 79.25 112 ALA A CA 1
ATOM 865 C C . ALA A 1 112 ? -10.522 -8.868 76.251 1.00 79.25 112 ALA A C 1
ATOM 867 O O . ALA A 1 112 ? -9.476 -9.003 76.870 1.00 79.25 112 ALA A O 1
ATOM 868 N N . ALA A 1 113 ? -11.346 -7.833 76.452 1.00 74.25 113 ALA A N 1
ATOM 869 C CA . ALA A 1 113 ? -11.059 -6.749 77.395 1.00 74.25 113 ALA A CA 1
ATOM 870 C C . ALA A 1 113 ? -11.082 -7.203 78.869 1.00 74.25 113 ALA A C 1
ATOM 872 O O . ALA A 1 113 ? -10.387 -6.636 79.701 1.00 74.25 113 ALA A O 1
ATOM 873 N N . GLY A 1 114 ? -11.860 -8.240 79.200 1.00 64.75 114 GLY A N 1
ATOM 874 C CA . GLY A 1 114 ? -11.885 -8.842 80.538 1.00 64.75 114 GLY A CA 1
ATOM 875 C C . GLY A 1 114 ? -10.780 -9.871 80.814 1.00 64.75 114 GLY A C 1
ATOM 876 O O . GLY A 1 114 ? -10.758 -10.426 81.905 1.00 64.75 114 GLY A O 1
ATOM 877 N N . LYS A 1 115 ? -9.902 -10.170 79.844 1.00 58.12 115 LYS A N 1
ATOM 878 C CA . LYS A 1 115 ? -8.780 -11.120 79.987 1.00 58.12 115 LYS A CA 1
ATOM 879 C C . LYS A 1 115 ? -7.422 -10.448 80.257 1.00 58.12 115 LYS A C 1
ATOM 881 O O . LYS A 1 115 ? -6.436 -11.162 80.390 1.00 58.12 115 LYS A O 1
ATOM 886 N N . GLU A 1 116 ? -7.373 -9.117 80.338 1.00 51.97 116 GLU A N 1
ATOM 887 C CA . GLU A 1 116 ? -6.170 -8.331 80.680 1.00 51.97 116 GLU A CA 1
ATOM 888 C C . GLU A 1 116 ? -6.099 -7.931 82.174 1.00 51.97 116 GLU A C 1
ATOM 890 O O . GLU A 1 116 ? -5.435 -6.956 82.517 1.00 51.97 116 GLU A O 1
ATOM 895 N N . GLN A 1 117 ? -6.770 -8.664 83.072 1.00 42.56 117 GLN A N 1
ATOM 896 C CA . GLN A 1 117 ? -6.638 -8.500 84.530 1.00 42.56 117 GLN A CA 1
ATOM 897 C C . GLN A 1 117 ? -6.126 -9.779 85.181 1.00 42.56 117 GLN A C 1
ATOM 899 O O . GLN A 1 117 ? -6.646 -10.861 84.819 1.00 42.56 117 GLN A O 1
#